Protein AF-A0A955M528-F1 (afdb_monomer)

Sequence (68 aa):
MGKRSMFQYMYIGWQLAVGSAVFIAGGYWLDVKTGGRWWTVGGALTGMAYCGYIIWRVIKDISTEKDE

Solvent-accessible surface area (backbone atoms only — not comparable to full-atom values): 3647 Å² total; per-residue (Å²): 141,87,72,69,63,64,60,52,53,50,50,51,53,48,51,41,53,52,46,35,50,50,27,35,51,51,9,43,53,47,13,72,74,68,76,47,77,59,38,33,56,51,16,42,53,51,19,51,50,50,42,50,49,52,52,52,50,52,53,51,54,55,54,55,68,70,77,111

Radius of gyration: 15.97 Å; Cα contacts (8 Å, |Δi|>4): 42; chains: 1; bounding box: 35×21×44 Å

Secondary structure (DSSP, 8-state):
--SHHHHHHHHHHHHHHHHHHHHHHHHHHHHHHHT-SHHHHHHHHHHHHHHHHHHHHHHHHHHHHHH-

Foldseek 3Di:
DPDPPVVVVVVLVVCLVVLQVCLQVVLVVVCVVVVHPCSNVVSNVVSVVVNVVSVVVVVVVVVVVVVD

pLDDT: mean 80.32, std 10.91, range [48.66, 89.81]

Nearest PDB structures (foldseek):
  6wve-assembly1_A  TM=8.460E-01  e=7.853E+00  Aequorea victoria
  3qo5-assembly1_A-2  TM=4.517E-01  e=8.372E+00  Candida albicans

Structure (mmCIF, N/CA/C/O backbone):
data_AF-A0A955M528-F1
#
_entry.id   AF-A0A955M528-F1
#
loop_
_atom_site.group_PDB
_atom_site.id
_atom_site.type_symbol
_atom_site.label_atom_id
_atom_site.label_alt_id
_atom_site.label_comp_id
_atom_site.label_asym_id
_atom_site.label_entity_id
_atom_site.label_seq_id
_atom_site.pdbx_PDB_ins_code
_atom_site.Cartn_x
_atom_site.Cartn_y
_atom_site.Cartn_z
_atom_site.occupancy
_atom_site.B_iso_or_equiv
_atom_site.auth_seq_id
_atom_site.auth_comp_id
_atom_site.auth_asym_id
_atom_site.auth_atom_id
_atom_site.pdbx_PDB_model_num
ATOM 1 N N . MET A 1 1 ? -21.419 -7.499 24.086 1.00 49.62 1 MET A N 1
ATOM 2 C CA . MET A 1 1 ? -20.331 -6.821 23.338 1.00 49.62 1 MET A CA 1
ATOM 3 C C . MET A 1 1 ? -19.423 -7.758 22.504 1.00 49.62 1 MET A C 1
ATOM 5 O O . MET A 1 1 ? -18.347 -7.341 22.117 1.00 49.62 1 MET A O 1
ATOM 9 N N . GLY A 1 2 ? -19.796 -9.001 22.150 1.00 49.31 2 GLY A N 1
ATOM 10 C CA . GLY A 1 2 ? -18.758 -10.021 21.873 1.00 49.31 2 GLY A CA 1
ATOM 11 C C . GLY A 1 2 ? -18.537 -10.592 20.461 1.00 49.31 2 GLY A C 1
ATOM 12 O O . GLY A 1 2 ? -17.712 -11.487 20.361 1.00 49.31 2 GLY A O 1
ATOM 13 N N . LYS A 1 3 ? -19.253 -10.207 19.387 1.00 48.66 3 LYS A N 1
ATOM 14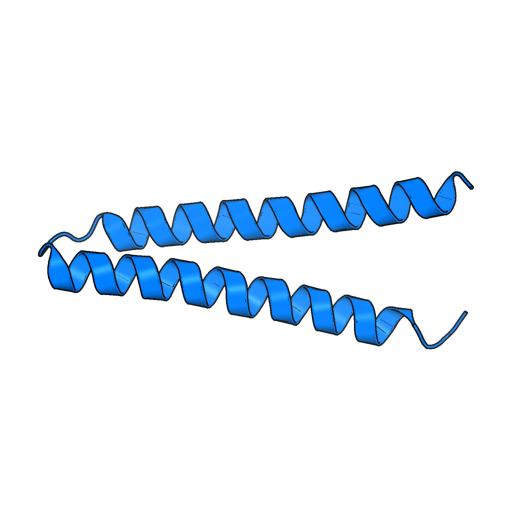 C CA . LYS A 1 3 ? -19.146 -10.958 18.100 1.00 48.66 3 LYS A CA 1
ATOM 15 C C . LYS A 1 3 ? -19.045 -10.142 16.804 1.00 48.66 3 LYS A C 1
ATOM 17 O O . LYS A 1 3 ? -18.659 -10.705 15.787 1.00 48.66 3 LYS A O 1
ATOM 22 N N . ARG A 1 4 ? -19.329 -8.832 16.814 1.00 52.22 4 ARG A N 1
ATOM 23 C CA . ARG A 1 4 ? -19.206 -7.981 15.605 1.00 52.22 4 ARG A CA 1
ATOM 24 C C . ARG A 1 4 ? -17.770 -7.527 15.310 1.00 52.22 4 ARG A C 1
ATOM 26 O O . ARG A 1 4 ? -17.414 -7.342 14.155 1.00 52.22 4 ARG A O 1
ATOM 33 N N . SER A 1 5 ? -16.931 -7.455 16.341 1.00 61.69 5 SER A N 1
ATOM 34 C CA . SER A 1 5 ? -15.577 -6.902 16.262 1.00 61.69 5 SER A CA 1
ATOM 35 C C . SER A 1 5 ? -14.602 -7.755 15.428 1.00 61.69 5 SER A C 1
ATOM 37 O O . SER A 1 5 ? -13.870 -7.221 14.600 1.00 61.69 5 SER A O 1
ATOM 39 N N . MET A 1 6 ? -14.631 -9.089 15.555 1.00 59.94 6 MET A N 1
ATOM 40 C CA . MET A 1 6 ? -13.662 -9.957 14.866 1.00 59.94 6 MET A CA 1
ATOM 41 C C . MET A 1 6 ? -13.856 -9.984 13.342 1.00 59.94 6 MET A C 1
ATOM 43 O O . MET A 1 6 ? -12.879 -9.921 12.599 1.00 59.94 6 MET A O 1
ATOM 47 N N . PHE A 1 7 ? -15.107 -10.010 12.866 1.00 72.50 7 PHE A N 1
ATOM 48 C CA . PHE A 1 7 ? -15.406 -9.953 11.431 1.00 72.50 7 PHE A CA 1
ATOM 49 C C . PHE A 1 7 ? -15.043 -8.598 10.816 1.00 72.50 7 PHE A C 1
ATOM 51 O O . PHE A 1 7 ? -14.518 -8.570 9.706 1.00 72.50 7 PHE A O 1
ATOM 58 N N . GLN A 1 8 ? -15.255 -7.489 11.533 1.00 71.19 8 GLN A N 1
ATOM 59 C CA . GLN A 1 8 ? -14.824 -6.161 11.082 1.00 71.19 8 GLN A CA 1
ATOM 60 C C . GLN A 1 8 ? -13.301 -6.073 10.959 1.00 71.19 8 GLN A C 1
ATOM 62 O O . GLN A 1 8 ? -12.807 -5.658 9.913 1.00 71.19 8 GLN A O 1
ATOM 67 N N . TYR A 1 9 ? -12.549 -6.522 11.969 1.00 72.00 9 TYR A N 1
ATOM 68 C CA . TYR A 1 9 ? -11.085 -6.524 11.897 1.00 72.00 9 TYR A CA 1
ATOM 69 C C . TYR A 1 9 ? -10.555 -7.423 10.777 1.00 72.00 9 TYR A C 1
ATOM 71 O O . TYR A 1 9 ? -9.645 -7.028 10.049 1.00 72.00 9 TYR A O 1
ATOM 79 N N . MET A 1 10 ? -11.153 -8.601 10.588 1.00 79.62 10 MET A N 1
ATOM 80 C CA . MET A 1 10 ? -10.772 -9.514 9.511 1.00 79.62 10 MET A CA 1
ATOM 81 C C . MET A 1 10 ? -11.084 -8.926 8.127 1.00 79.62 10 MET A C 1
ATOM 83 O O . MET A 1 10 ? -10.269 -9.039 7.214 1.00 79.62 10 MET A O 1
ATOM 87 N N . TYR A 1 11 ? -12.220 -8.241 7.979 1.00 82.69 11 TYR A N 1
ATOM 88 C CA . TYR A 1 11 ? -12.593 -7.559 6.740 1.00 82.69 11 TYR A CA 1
ATOM 89 C C . TYR A 1 11 ? -11.667 -6.377 6.422 1.00 82.69 11 TYR A C 1
ATOM 91 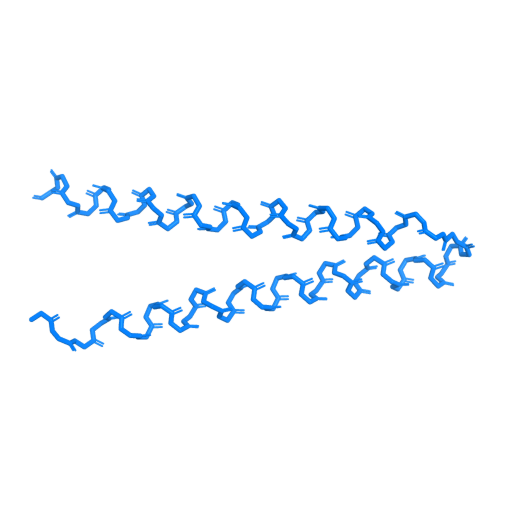O O . TYR A 1 11 ? -11.263 -6.209 5.274 1.00 82.69 11 TYR A O 1
ATOM 99 N N . ILE A 1 12 ? -11.262 -5.600 7.431 1.00 81.44 12 ILE A N 1
ATOM 100 C CA . ILE A 1 12 ? -10.280 -4.517 7.269 1.00 81.44 12 ILE A CA 1
ATOM 101 C C . ILE A 1 12 ? -8.918 -5.089 6.860 1.00 81.44 12 ILE A C 1
ATOM 103 O O . ILE A 1 12 ? -8.309 -4.598 5.910 1.00 81.44 12 ILE A O 1
ATOM 107 N N . GLY A 1 13 ? -8.462 -6.158 7.520 1.00 82.31 13 GLY A N 1
ATOM 108 C CA . GLY A 1 13 ? -7.226 -6.853 7.153 1.00 82.31 13 GLY A CA 1
ATOM 109 C C . GLY A 1 13 ? -7.256 -7.374 5.715 1.00 82.31 13 GLY A C 1
ATOM 110 O O . GLY A 1 13 ? -6.291 -7.197 4.972 1.00 82.31 13 GLY A O 1
ATOM 111 N N . TRP A 1 14 ? -8.390 -7.934 5.288 1.00 86.56 14 TRP A N 1
ATOM 112 C CA . TRP A 1 14 ? -8.604 -8.366 3.908 1.00 86.56 14 TRP A CA 1
ATOM 113 C C . TRP A 1 14 ? -8.575 -7.196 2.9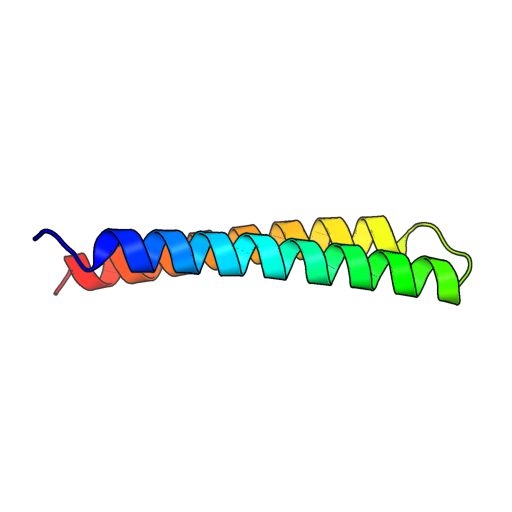17 1.00 86.56 14 TRP A C 1
ATOM 115 O O . TRP A 1 14 ? -7.893 -7.281 1.898 1.00 86.56 14 TRP A O 1
ATOM 125 N N . GLN A 1 15 ? -9.252 -6.081 3.214 1.00 84.94 15 GLN A N 1
ATOM 126 C CA . GLN A 1 15 ? -9.222 -4.88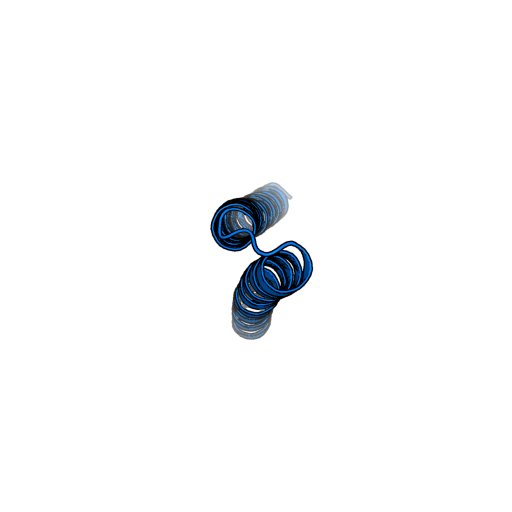6 2.361 1.00 84.94 15 GLN A CA 1
ATOM 127 C C . GLN A 1 15 ? -7.807 -4.314 2.212 1.00 84.94 15 GLN A C 1
ATOM 129 O O . GLN A 1 15 ? -7.424 -3.918 1.112 1.00 84.94 15 GLN A O 1
ATOM 134 N N . LEU A 1 16 ? -7.017 -4.309 3.288 1.00 84.75 16 LEU A N 1
ATOM 135 C CA . LEU A 1 16 ? -5.622 -3.865 3.261 1.00 84.75 16 LEU A CA 1
ATOM 136 C C . LEU A 1 16 ? -4.744 -4.803 2.424 1.00 84.75 16 LEU A C 1
ATOM 138 O O . LEU A 1 16 ? -3.982 -4.339 1.573 1.00 84.75 16 LEU A O 1
ATOM 142 N N . ALA A 1 17 ? -4.870 -6.117 2.623 1.00 86.50 17 ALA A N 1
ATOM 143 C CA . ALA A 1 17 ? -4.101 -7.117 1.885 1.00 86.50 17 ALA A CA 1
ATOM 144 C C . ALA A 1 17 ? -4.436 -7.108 0.385 1.00 86.50 17 ALA A C 1
ATOM 146 O O . ALA A 1 17 ? -3.538 -7.065 -0.453 1.00 86.50 17 ALA A O 1
ATOM 147 N N . VAL A 1 18 ? -5.724 -7.083 0.033 1.00 88.75 18 VAL A N 1
ATOM 148 C CA . VAL A 1 18 ? -6.161 -7.033 -1.368 1.00 88.75 18 VAL A CA 1
ATOM 149 C C . VAL A 1 18 ? -5.800 -5.693 -2.003 1.00 88.75 18 VAL A C 1
ATOM 151 O O . VAL A 1 18 ? -5.277 -5.678 -3.112 1.00 88.75 18 VAL A O 1
ATOM 154 N N . GLY A 1 19 ? -6.013 -4.573 -1.306 1.00 85.19 19 GLY A N 1
ATOM 155 C CA . GLY A 1 19 ? -5.660 -3.248 -1.813 1.00 85.19 19 GLY A CA 1
ATOM 156 C C . GLY A 1 19 ? -4.170 -3.141 -2.131 1.00 85.19 19 GLY A C 1
ATOM 157 O O . GLY A 1 19 ? -3.796 -2.816 -3.256 1.00 85.19 19 GLY A O 1
ATOM 158 N N . SER A 1 20 ? -3.312 -3.493 -1.172 1.00 82.88 20 SER A N 1
ATOM 159 C CA . SER A 1 20 ? -1.857 -3.486 -1.372 1.00 82.88 20 SER A CA 1
ATOM 160 C C . SER A 1 20 ? -1.416 -4.425 -2.499 1.00 82.88 20 SER A C 1
ATOM 162 O O . SER A 1 20 ? -0.641 -4.007 -3.362 1.00 82.88 20 SER A O 1
ATOM 164 N N . ALA A 1 21 ? -1.956 -5.645 -2.565 1.00 86.94 21 ALA A N 1
ATOM 165 C CA . ALA A 1 21 ? -1.647 -6.589 -3.636 1.00 86.94 21 ALA A CA 1
ATOM 166 C C . ALA A 1 21 ? -2.059 -6.063 -5.021 1.00 86.94 21 ALA A C 1
ATOM 168 O O . ALA A 1 21 ? -1.279 -6.176 -5.965 1.00 86.94 21 ALA A O 1
ATOM 169 N N . VAL A 1 22 ? -3.239 -5.448 -5.150 1.00 89.81 22 VAL A N 1
ATOM 170 C CA . VAL A 1 22 ? -3.731 -4.885 -6.420 1.00 89.81 22 VAL A CA 1
ATOM 171 C C . VAL A 1 22 ? -2.857 -3.722 -6.887 1.00 89.81 22 VAL A C 1
ATOM 173 O O . VAL A 1 22 ? -2.499 -3.667 -8.063 1.00 89.81 22 VAL A O 1
ATOM 176 N N . PHE A 1 23 ? -2.464 -2.819 -5.988 1.00 88.75 23 PHE A N 1
ATOM 177 C CA . PHE A 1 23 ? -1.608 -1.687 -6.350 1.00 88.75 23 PHE A CA 1
ATOM 178 C C . PHE A 1 23 ? -0.186 -2.118 -6.739 1.00 88.75 23 PHE A C 1
ATOM 180 O O . PHE A 1 23 ? 0.369 -1.594 -7.707 1.00 88.75 23 PHE A O 1
ATOM 187 N N . ILE A 1 24 ? 0.385 -3.107 -6.045 1.00 85.12 24 ILE A N 1
ATOM 188 C CA . ILE A 1 24 ? 1.702 -3.668 -6.384 1.00 85.12 24 ILE A CA 1
ATOM 189 C C . ILE A 1 24 ? 1.636 -4.430 -7.713 1.00 85.12 24 ILE A C 1
ATOM 191 O O . ILE A 1 24 ? 2.466 -4.199 -8.593 1.00 85.12 24 ILE A O 1
ATOM 195 N N . ALA A 1 25 ? 0.636 -5.298 -7.893 1.00 87.12 25 ALA A N 1
ATOM 196 C CA . ALA A 1 25 ? 0.456 -6.064 -9.124 1.00 87.12 25 ALA A CA 1
ATOM 197 C C . ALA A 1 25 ? 0.173 -5.154 -10.330 1.00 87.12 25 ALA A C 1
ATOM 199 O O . ALA A 1 25 ? 0.715 -5.380 -11.411 1.00 87.12 25 ALA A O 1
ATOM 200 N N . GLY A 1 26 ? -0.620 -4.096 -10.140 1.00 88.75 26 GLY A N 1
ATOM 201 C CA . GLY A 1 26 ? -0.877 -3.083 -11.161 1.00 88.75 26 GLY A CA 1
ATOM 202 C C . GLY A 1 26 ? 0.390 -2.323 -11.557 1.00 88.75 26 GLY A C 1
ATOM 203 O O . GLY A 1 26 ? 0.657 -2.167 -12.748 1.00 88.75 26 GLY A O 1
ATOM 204 N N . GLY A 1 27 ? 1.205 -1.918 -10.577 1.00 86.44 27 GLY A N 1
ATOM 205 C CA . GLY A 1 27 ? 2.501 -1.278 -10.824 1.00 86.44 27 GLY A CA 1
ATOM 206 C C . GLY A 1 27 ? 3.474 -2.187 -11.578 1.00 86.44 27 GLY A C 1
ATOM 207 O O . GLY A 1 27 ? 4.084 -1.756 -12.556 1.00 86.44 27 GLY A O 1
ATOM 208 N N . TYR A 1 28 ? 3.546 -3.463 -11.190 1.00 86.06 28 TYR A N 1
ATOM 209 C CA . TYR A 1 28 ? 4.366 -4.467 -11.869 1.00 86.06 28 TYR A CA 1
ATOM 210 C C . TYR A 1 28 ? 3.913 -4.708 -13.314 1.00 86.06 28 TYR A C 1
ATOM 212 O O . TYR A 1 28 ? 4.734 -4.745 -14.229 1.00 86.06 28 TYR A O 1
ATOM 220 N N . TRP A 1 29 ? 2.604 -4.828 -13.546 1.00 89.75 29 TRP A N 1
ATOM 221 C CA . TRP A 1 29 ? 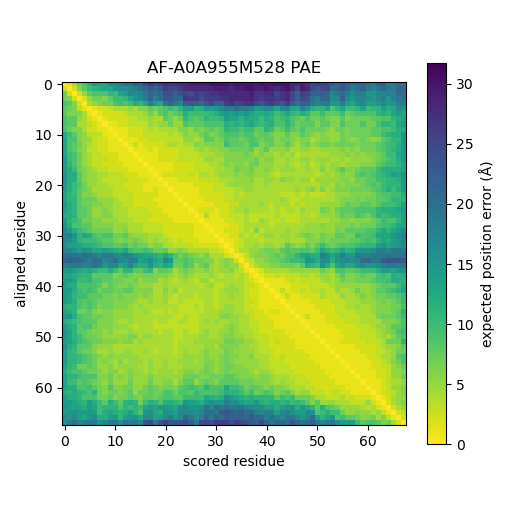2.059 -5.019 -14.891 1.00 89.75 29 TRP A CA 1
ATOM 222 C C . TRP A 1 29 ? 2.358 -3.827 -15.811 1.00 89.75 29 TRP A C 1
ATOM 224 O O . TRP A 1 29 ? 2.714 -4.014 -16.978 1.00 89.75 29 TRP A O 1
ATOM 234 N N . LEU A 1 30 ? 2.272 -2.603 -15.283 1.00 86.25 30 LEU A N 1
ATOM 235 C CA . LEU A 1 30 ? 2.654 -1.388 -16.006 1.00 86.25 30 LEU A CA 1
ATOM 236 C C . LEU A 1 30 ? 4.151 -1.336 -16.316 1.00 86.25 30 LEU A C 1
ATOM 238 O O . LEU A 1 30 ? 4.510 -0.959 -17.433 1.00 86.25 30 LEU A O 1
ATOM 242 N N . ASP A 1 31 ? 5.010 -1.748 -15.385 1.00 87.25 31 ASP A N 1
ATOM 243 C CA . ASP A 1 31 ? 6.458 -1.835 -15.611 1.00 87.25 31 ASP A CA 1
ATOM 244 C C . ASP A 1 31 ? 6.792 -2.834 -16.727 1.00 87.25 31 ASP A C 1
ATOM 246 O O . ASP A 1 31 ? 7.517 -2.492 -17.663 1.00 87.25 31 ASP A O 1
ATOM 250 N N . VAL A 1 32 ? 6.176 -4.023 -16.717 1.00 88.62 32 VAL A N 1
ATOM 251 C CA . VAL A 1 32 ? 6.341 -5.024 -17.788 1.00 88.62 32 VAL A CA 1
ATOM 252 C C . VAL A 1 32 ? 5.907 -4.469 -19.149 1.00 88.62 32 VAL A C 1
ATOM 254 O O . VAL A 1 32 ? 6.543 -4.751 -20.164 1.00 88.62 32 VAL A O 1
ATOM 257 N N . LYS A 1 33 ? 4.843 -3.660 -19.189 1.00 89.31 33 LYS A N 1
ATOM 258 C CA . LYS A 1 33 ? 4.285 -3.125 -20.438 1.00 89.31 33 LYS A CA 1
ATOM 259 C C . LYS A 1 33 ? 5.039 -1.907 -20.978 1.00 89.31 33 LYS A C 1
ATOM 261 O O . LYS A 1 33 ? 5.069 -1.700 -22.187 1.00 89.31 33 LYS A O 1
ATOM 266 N N . THR A 1 34 ? 5.613 -1.088 -20.100 1.00 86.44 34 THR A N 1
ATOM 267 C CA . THR A 1 34 ? 6.323 0.149 -20.476 1.00 86.44 34 THR A CA 1
ATOM 268 C C . THR A 1 34 ? 7.842 -0.017 -20.525 1.00 86.44 34 THR A C 1
ATOM 270 O O . THR A 1 34 ? 8.533 0.905 -20.950 1.00 86.44 34 THR A O 1
ATOM 273 N N . GLY A 1 35 ? 8.374 -1.171 -20.101 1.00 81.31 35 GLY A N 1
ATOM 274 C CA . GLY A 1 35 ? 9.817 -1.417 -19.989 1.00 81.31 35 GLY A CA 1
ATOM 275 C C . GLY A 1 35 ? 10.493 -0.589 -18.888 1.00 81.31 35 GLY A C 1
ATOM 276 O O . GLY A 1 35 ? 11.719 -0.581 -18.782 1.00 81.31 35 GLY A O 1
ATOM 277 N N . GLY A 1 36 ? 9.701 0.132 -18.090 1.00 79.50 36 GLY A N 1
ATOM 278 C CA . GLY A 1 36 ? 10.152 0.925 -16.957 1.00 79.50 36 GLY A CA 1
ATOM 279 C C . GLY A 1 36 ? 10.246 0.097 -15.678 1.00 79.50 36 GLY A C 1
ATOM 280 O O . GLY A 1 36 ? 9.788 -1.039 -15.613 1.00 79.50 36 GLY A O 1
ATOM 281 N N . ARG A 1 37 ? 10.864 0.683 -14.650 1.00 76.00 37 ARG A N 1
ATOM 282 C CA . ARG A 1 37 ? 10.965 0.107 -13.295 1.00 76.00 37 ARG A CA 1
ATOM 283 C C . ARG A 1 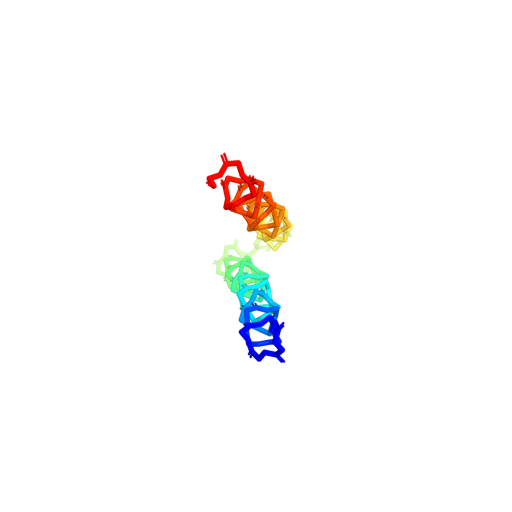37 ? 10.352 1.011 -12.216 1.00 76.00 37 ARG A C 1
ATOM 285 O O . ARG A 1 37 ? 10.488 0.760 -11.021 1.00 76.00 37 ARG A O 1
ATOM 292 N N . TRP A 1 38 ? 9.757 2.122 -12.649 1.00 83.75 38 TRP A N 1
ATOM 293 C CA . TRP A 1 38 ? 9.284 3.210 -11.795 1.00 83.75 38 TRP A CA 1
ATOM 294 C C . TRP A 1 38 ? 7.803 3.060 -11.435 1.00 83.75 38 TRP A C 1
ATOM 296 O O . TRP A 1 38 ? 7.368 3.598 -10.415 1.00 83.75 38 TRP A O 1
ATOM 306 N N . TRP A 1 39 ? 7.030 2.295 -12.211 1.00 82.94 39 TRP A N 1
ATOM 307 C CA . TRP A 1 39 ? 5.608 2.084 -11.954 1.00 82.94 39 TRP A CA 1
ATOM 308 C C . TRP A 1 39 ? 5.365 1.122 -10.801 1.00 82.94 39 TRP A C 1
ATOM 310 O O . TRP A 1 39 ? 4.393 1.313 -10.075 1.00 82.94 39 TRP A O 1
ATOM 320 N N . THR A 1 40 ? 6.253 0.158 -10.546 1.00 80.75 40 THR A N 1
ATOM 321 C CA . THR A 1 40 ? 6.173 -0.677 -9.335 1.00 80.75 40 THR A CA 1
ATOM 322 C C . THR A 1 40 ? 6.382 0.166 -8.079 1.00 80.75 40 THR A C 1
ATOM 324 O O . THR A 1 40 ? 5.658 -0.008 -7.102 1.00 80.75 40 THR A O 1
ATOM 327 N N . VAL A 1 41 ? 7.314 1.126 -8.105 1.00 84.38 41 VAL A N 1
ATOM 328 C CA . VAL A 1 41 ? 7.541 2.054 -6.981 1.00 84.38 41 VAL A CA 1
ATOM 329 C C . VAL A 1 41 ? 6.331 2.969 -6.792 1.00 84.38 41 VAL A C 1
ATOM 331 O O . VAL A 1 41 ? 5.845 3.118 -5.672 1.00 84.38 41 VAL A O 1
ATOM 334 N N . GLY A 1 42 ? 5.789 3.521 -7.882 1.00 86.44 42 GLY A N 1
ATOM 335 C CA . GLY A 1 42 ? 4.557 4.312 -7.839 1.00 86.44 42 GLY A CA 1
ATOM 336 C C . GLY A 1 42 ? 3.354 3.510 -7.332 1.00 86.44 42 GLY A C 1
ATOM 337 O O . GLY A 1 42 ? 2.598 3.993 -6.489 1.00 86.44 42 GLY A O 1
ATOM 338 N N . GLY A 1 43 ? 3.209 2.258 -7.768 1.00 83.81 43 GLY A N 1
ATOM 339 C CA . GLY A 1 43 ? 2.184 1.331 -7.293 1.00 83.81 43 GLY A CA 1
ATOM 340 C C . GLY A 1 43 ? 2.340 1.021 -5.806 1.00 83.81 43 GLY A C 1
ATOM 341 O O . GLY A 1 43 ? 1.372 1.122 -5.059 1.00 83.81 43 GLY A O 1
ATOM 342 N N . ALA A 1 44 ? 3.558 0.749 -5.336 1.00 83.31 44 ALA A N 1
ATOM 343 C CA . ALA A 1 44 ? 3.836 0.508 -3.921 1.00 83.31 44 ALA A CA 1
ATOM 344 C C . ALA A 1 44 ? 3.511 1.729 -3.041 1.00 83.31 44 ALA A C 1
ATOM 346 O O . ALA A 1 44 ? 2.850 1.582 -2.012 1.00 83.31 44 ALA A O 1
ATOM 347 N N . LEU A 1 45 ? 3.909 2.936 -3.462 1.00 88.94 45 LEU A N 1
ATOM 348 C CA . LEU A 1 45 ? 3.585 4.183 -2.758 1.00 88.94 45 LEU A CA 1
ATOM 349 C C . LEU A 1 45 ? 2.074 4.437 -2.717 1.00 88.94 45 LEU A C 1
ATOM 351 O O . LEU A 1 45 ? 1.531 4.782 -1.667 1.00 88.94 45 LEU A O 1
ATOM 355 N N . THR A 1 46 ? 1.381 4.206 -3.834 1.00 88.31 46 THR A N 1
ATOM 356 C CA . THR A 1 46 ? -0.081 4.341 -3.903 1.00 88.31 46 THR A CA 1
ATOM 357 C C . THR A 1 46 ? -0.774 3.312 -3.007 1.00 88.31 46 THR A C 1
ATOM 359 O O . THR A 1 46 ? -1.713 3.651 -2.289 1.00 88.31 46 THR A O 1
ATOM 362 N N . GLY A 1 47 ? -0.268 2.076 -2.969 1.00 85.62 47 GLY A N 1
ATOM 363 C CA . GLY A 1 47 ? -0.744 1.025 -2.073 1.00 85.62 47 GLY A CA 1
ATOM 364 C C . GLY A 1 47 ? -0.578 1.389 -0.596 1.00 85.62 47 GLY A C 1
ATOM 365 O O . GLY A 1 47 ? -1.512 1.210 0.184 1.00 85.62 47 GLY A O 1
ATOM 366 N N . MET A 1 48 ? 0.562 1.970 -0.208 1.00 86.94 48 MET A N 1
ATOM 367 C CA . MET A 1 48 ? 0.763 2.473 1.159 1.00 86.94 48 MET A CA 1
ATOM 368 C C . MET A 1 48 ? -0.196 3.616 1.500 1.00 86.94 48 MET A C 1
ATOM 370 O O . MET A 1 48 ? -0.801 3.602 2.573 1.00 86.94 48 MET A O 1
ATOM 374 N N . ALA A 1 49 ? -0.374 4.578 0.591 1.00 89.81 49 ALA A N 1
ATOM 375 C CA . ALA A 1 49 ? -1.314 5.680 0.784 1.00 89.81 49 ALA A CA 1
ATOM 376 C C . ALA A 1 49 ? -2.757 5.171 0.943 1.00 89.81 49 ALA A C 1
ATOM 378 O O . ALA A 1 49 ? -3.481 5.625 1.830 1.00 89.81 49 ALA A O 1
ATOM 379 N N . TYR A 1 50 ? -3.157 4.177 0.145 1.00 86.12 50 TYR A N 1
ATOM 380 C CA . TYR A 1 50 ? -4.463 3.532 0.255 1.00 86.12 50 TYR A CA 1
ATOM 381 C C . TYR A 1 50 ? -4.647 2.818 1.599 1.00 86.12 50 TYR A C 1
ATOM 383 O O . TYR A 1 50 ? -5.679 2.986 2.250 1.00 86.12 50 TYR A O 1
ATOM 391 N N . CYS A 1 51 ? -3.636 2.078 2.061 1.00 85.38 51 CYS A N 1
ATOM 392 C CA . CYS A 1 51 ? -3.666 1.450 3.380 1.00 85.38 51 CYS A CA 1
ATOM 393 C C . CYS A 1 51 ? -3.823 2.484 4.504 1.00 85.38 51 CYS A C 1
ATOM 395 O O . CYS A 1 51 ? -4.666 2.311 5.385 1.00 85.38 51 CYS A O 1
ATOM 397 N N . GLY A 1 52 ? -3.070 3.587 4.443 1.00 88.50 52 GLY A N 1
ATOM 398 C CA . GLY A 1 52 ? -3.205 4.700 5.383 1.00 88.50 52 GLY A CA 1
ATOM 399 C C . GLY A 1 52 ? -4.605 5.322 5.361 1.00 88.50 52 GLY A C 1
ATOM 400 O O . GLY A 1 52 ? -5.187 5.557 6.419 1.00 88.50 52 GLY A O 1
ATOM 401 N N . TYR A 1 53 ? -5.182 5.514 4.171 1.00 88.25 53 TYR A N 1
ATOM 402 C CA . TYR A 1 53 ? -6.545 6.024 4.004 1.00 88.25 53 TYR A CA 1
ATOM 403 C C . TYR A 1 53 ? -7.598 5.102 4.633 1.00 88.25 53 TYR A C 1
ATOM 405 O O . TYR A 1 53 ? -8.488 5.584 5.334 1.00 88.25 53 TYR A O 1
ATOM 413 N N . ILE A 1 54 ? -7.491 3.782 4.436 1.00 84.38 54 ILE A N 1
ATOM 414 C CA . ILE A 1 54 ? -8.414 2.818 5.054 1.00 84.38 54 ILE A CA 1
ATOM 415 C C . ILE A 1 54 ? -8.311 2.862 6.578 1.00 84.38 54 ILE A C 1
ATOM 417 O O . ILE A 1 54 ? -9.343 2.919 7.2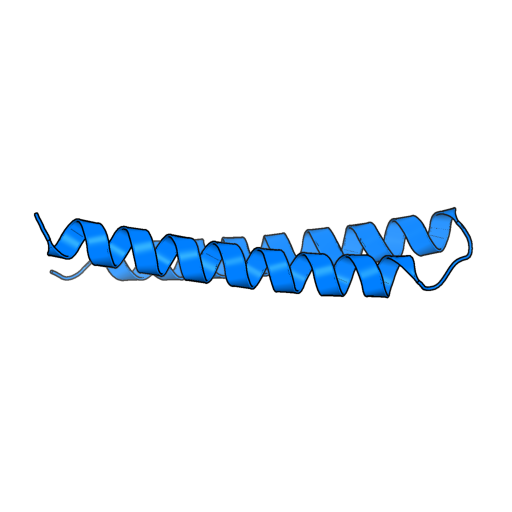44 1.00 84.38 54 ILE A O 1
ATOM 421 N N . ILE A 1 55 ? -7.096 2.876 7.129 1.00 84.94 55 ILE A N 1
ATOM 422 C CA . ILE A 1 55 ? -6.885 2.956 8.581 1.00 84.94 55 ILE A CA 1
ATOM 423 C C . ILE A 1 55 ? -7.486 4.251 9.136 1.00 84.94 55 ILE A C 1
ATOM 425 O O . ILE A 1 55 ? -8.232 4.210 10.112 1.00 84.94 55 ILE A O 1
ATOM 429 N N . TRP A 1 56 ? -7.217 5.390 8.494 1.00 89.50 56 TRP A N 1
ATOM 430 C CA . TRP A 1 56 ? -7.769 6.680 8.905 1.00 89.50 56 TRP A CA 1
ATOM 431 C C . TRP A 1 56 ? -9.301 6.694 8.867 1.00 89.50 56 TRP A C 1
ATOM 433 O O . TRP A 1 56 ? -9.933 7.14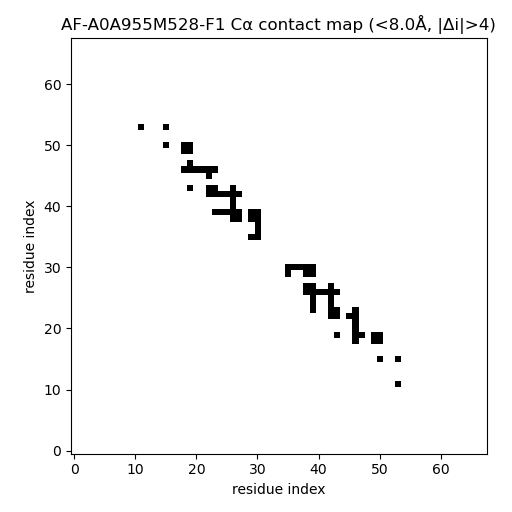1 9.824 1.00 89.50 56 TRP A O 1
ATOM 443 N N . ARG A 1 57 ? -9.903 6.154 7.800 1.00 84.94 57 ARG A N 1
ATOM 444 C CA . ARG A 1 57 ? -11.361 6.046 7.670 1.00 84.94 57 ARG A CA 1
ATOM 445 C C . ARG A 1 57 ? -11.959 5.190 8.787 1.00 84.94 57 ARG A C 1
ATOM 447 O O . ARG A 1 57 ? -12.920 5.613 9.410 1.00 84.94 57 ARG A O 1
ATOM 454 N N . VAL A 1 58 ? -11.358 4.035 9.077 1.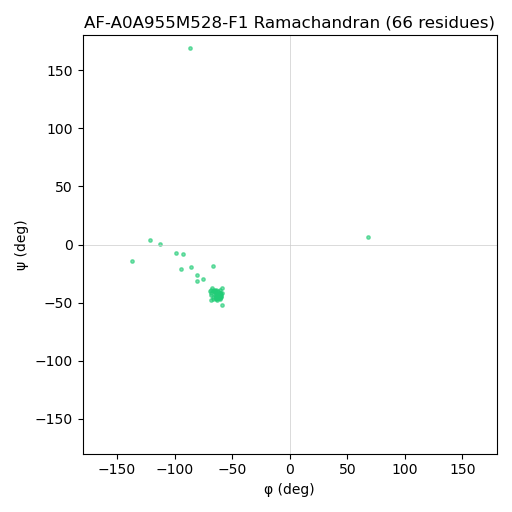00 83.06 58 VAL A N 1
ATOM 455 C CA . VAL A 1 58 ? -11.800 3.144 10.163 1.00 83.06 58 VAL A CA 1
ATOM 456 C C . VAL A 1 58 ? -11.726 3.842 11.521 1.00 83.06 58 VAL A C 1
ATOM 458 O O . VAL A 1 58 ? -12.664 3.746 12.304 1.00 83.06 58 VAL A O 1
ATOM 461 N N . ILE A 1 59 ? -10.632 4.555 11.807 1.00 83.56 59 ILE A N 1
ATOM 462 C CA . ILE A 1 59 ? -10.492 5.312 13.060 1.00 83.56 59 ILE A CA 1
ATOM 463 C C . ILE A 1 59 ? -11.585 6.376 13.158 1.00 83.56 59 ILE A C 1
ATOM 465 O O . ILE A 1 59 ? -12.199 6.520 14.211 1.00 83.56 59 ILE A O 1
ATOM 469 N N . LYS A 1 60 ? -11.840 7.103 12.065 1.00 86.62 60 LYS A N 1
ATOM 470 C CA . LYS A 1 60 ? -12.874 8.136 12.022 1.00 86.62 60 LYS A CA 1
ATOM 471 C C . LYS A 1 60 ? -14.268 7.557 12.279 1.00 86.62 60 LYS A C 1
ATOM 473 O O . LYS A 1 60 ? -14.977 8.110 13.110 1.00 86.62 60 LYS A O 1
ATOM 478 N N . ASP A 1 61 ? -14.617 6.447 11.631 1.00 82.00 61 ASP A N 1
ATOM 479 C CA . ASP A 1 61 ? -15.913 5.783 11.821 1.00 82.00 61 ASP A CA 1
ATOM 480 C C . ASP A 1 61 ? -16.104 5.337 13.284 1.00 82.00 61 ASP A C 1
ATOM 482 O O . ASP A 1 61 ? -17.157 5.578 13.869 1.00 82.00 61 ASP A O 1
ATOM 486 N N . ILE A 1 62 ? -15.065 4.769 13.913 1.00 80.25 62 ILE A N 1
ATOM 487 C CA . ILE A 1 62 ? -15.107 4.352 15.328 1.00 80.25 62 ILE A CA 1
ATOM 488 C C . ILE A 1 62 ? -15.258 5.551 16.272 1.00 80.25 62 ILE A C 1
ATOM 490 O O . ILE A 1 62 ? -15.961 5.454 17.277 1.00 80.25 62 ILE A O 1
ATOM 494 N N . SER A 1 63 ? -14.568 6.661 15.994 1.00 79.31 63 SER A N 1
ATOM 495 C CA . SER A 1 63 ? -14.690 7.875 16.805 1.00 79.31 63 SER A CA 1
ATOM 496 C C . SER A 1 63 ? -16.101 8.451 16.724 1.00 79.31 63 SER A C 1
ATOM 498 O O . SER A 1 63 ? -16.657 8.806 17.753 1.00 79.31 63 SER A O 1
ATOM 500 N N . THR A 1 64 ? -16.700 8.478 15.531 1.00 78.94 64 THR A N 1
ATOM 501 C CA . THR A 1 64 ? -18.074 8.960 15.341 1.00 78.94 64 THR A CA 1
ATOM 502 C C . THR A 1 64 ? -19.106 8.074 16.046 1.00 78.94 64 THR A C 1
ATOM 504 O O . THR A 1 64 ? -19.994 8.612 16.691 1.00 78.94 64 THR A O 1
ATOM 507 N N . GLU A 1 65 ? -18.956 6.744 16.024 1.00 69.50 65 GLU A N 1
ATOM 508 C CA . GLU A 1 65 ? -19.865 5.815 16.729 1.00 69.50 65 GLU A CA 1
ATOM 509 C C . GLU A 1 65 ? -19.783 5.936 18.268 1.00 69.50 65 GLU A C 1
ATOM 511 O O . GLU A 1 65 ? -20.672 5.474 18.976 1.00 69.50 65 GLU A O 1
ATOM 516 N N . LYS A 1 66 ? -18.712 6.533 18.808 1.00 61.06 66 LYS A N 1
ATOM 517 C CA . LYS A 1 66 ? -18.541 6.774 20.252 1.00 61.06 66 LYS A CA 1
ATOM 518 C C . LYS A 1 66 ? -19.182 8.067 20.755 1.00 61.06 66 LYS A C 1
ATOM 520 O O . LYS A 1 66 ? -19.342 8.195 21.968 1.00 61.06 66 LYS A O 1
ATOM 525 N N . ASP A 1 67 ? -19.456 9.010 19.857 1.00 61.03 67 ASP A N 1
ATOM 526 C CA . ASP A 1 67 ? -19.998 10.330 20.190 1.00 61.03 67 ASP A CA 1
ATOM 527 C C . ASP A 1 67 ? -21.545 10.373 20.124 1.00 61.03 67 ASP A C 1
ATOM 529 O O . ASP A 1 67 ? -22.138 11.367 20.547 1.00 61.03 67 ASP A O 1
ATOM 533 N N . GLU A 1 68 ? -22.192 9.306 19.631 1.00 52.97 68 GLU A N 1
ATOM 534 C CA . GLU A 1 68 ? -23.653 9.069 19.661 1.00 52.97 68 GLU A CA 1
ATOM 535 C C . GLU A 1 68 ? -24.088 8.209 20.861 1.00 52.97 68 GLU A C 1
ATOM 537 O O . GLU A 1 68 ? -25.171 8.499 21.424 1.00 52.97 68 GLU A O 1
#

Mean predicted aligned error: 7.47 Å